Protein AF-A0A2P8CFH9-F1 (afdb_monomer_lite)

Radius of gyration: 20.43 Å; chains: 1; bounding box: 62×27×60 Å

pLDDT: mean 72.1, std 16.31, range [39.5, 94.25]

Structure (mmCIF, N/CA/C/O backbone):
data_AF-A0A2P8CFH9-F1
#
_entry.id   AF-A0A2P8CFH9-F1
#
loop_
_atom_site.group_PDB
_atom_site.id
_atom_site.type_symbol
_atom_site.label_atom_id
_atom_site.label_alt_id
_atom_site.label_comp_id
_atom_site.label_asym_id
_atom_site.label_entity_id
_atom_site.label_seq_id
_atom_site.pdbx_PDB_ins_code
_atom_site.Cartn_x
_atom_site.Cartn_y
_atom_site.Cartn_z
_atom_site.occupancy
_atom_site.B_iso_or_equiv
_atom_site.auth_seq_id
_atom_site.auth_comp_id
_atom_site.auth_asym_id
_atom_site.auth_atom_id
_atom_site.pdbx_PDB_model_num
ATOM 1 N N . MET A 1 1 ? -16.418 17.417 11.188 1.00 44.88 1 MET A N 1
ATOM 2 C CA . MET A 1 1 ? -16.056 16.124 10.549 1.00 44.88 1 MET A CA 1
ATOM 3 C C . MET A 1 1 ? -14.582 15.853 10.812 1.00 44.88 1 MET A C 1
ATOM 5 O O . MET A 1 1 ? -13.783 16.729 10.520 1.00 44.88 1 MET A O 1
ATOM 9 N N . ASN A 1 2 ? -14.212 14.686 11.349 1.00 54.84 2 ASN A N 1
ATOM 10 C CA . ASN A 1 2 ? -12.802 14.320 11.549 1.00 54.84 2 ASN A CA 1
ATOM 11 C C . ASN A 1 2 ? -12.055 14.326 10.198 1.00 54.84 2 ASN A C 1
ATOM 13 O O . ASN A 1 2 ? -12.463 13.631 9.269 1.00 54.84 2 ASN A O 1
ATOM 17 N N . THR A 1 3 ? -10.985 15.115 10.079 1.00 68.25 3 THR A N 1
ATOM 18 C CA . THR A 1 3 ? -10.161 15.273 8.860 1.00 68.25 3 THR A CA 1
ATOM 19 C C . THR A 1 3 ? -9.229 14.083 8.616 1.00 68.25 3 THR A C 1
ATOM 21 O O . THR A 1 3 ? -9.003 13.700 7.470 1.00 68.25 3 THR A O 1
ATOM 24 N N . LYS A 1 4 ? -8.772 13.420 9.684 1.00 73.69 4 LYS A N 1
ATOM 25 C CA . LYS A 1 4 ? -7.892 12.237 9.648 1.00 73.69 4 LYS A CA 1
ATOM 26 C C . LYS A 1 4 ? -8.345 11.094 8.711 1.00 73.69 4 LYS A C 1
ATOM 28 O O . LYS A 1 4 ? -7.539 10.679 7.884 1.00 73.69 4 LYS A O 1
ATOM 33 N N . PRO A 1 5 ? -9.595 10.581 8.766 1.00 77.94 5 PRO A N 1
ATOM 34 C CA . PRO A 1 5 ? -10.021 9.487 7.888 1.00 77.94 5 PRO A CA 1
ATOM 35 C C . PRO A 1 5 ? -10.016 9.873 6.402 1.00 77.94 5 PRO A C 1
ATOM 37 O O . PRO A 1 5 ? -9.728 9.026 5.562 1.00 77.94 5 PRO A O 1
ATOM 40 N N . LYS A 1 6 ? -10.262 11.151 6.072 1.00 82.06 6 LYS A N 1
ATOM 41 C CA . LYS A 1 6 ? -10.204 11.641 4.686 1.00 82.06 6 LYS A CA 1
ATOM 42 C C . LYS A 1 6 ? -8.774 11.637 4.144 1.00 82.06 6 LYS A C 1
ATOM 44 O O . LYS A 1 6 ? -8.563 11.200 3.021 1.00 82.06 6 LYS A O 1
ATOM 49 N N . ILE A 1 7 ? -7.803 12.068 4.955 1.00 84.62 7 ILE A N 1
ATOM 50 C CA . ILE A 1 7 ? -6.374 12.061 4.594 1.00 84.62 7 ILE A CA 1
ATOM 51 C C . ILE A 1 7 ? -5.894 10.628 4.333 1.00 84.62 7 ILE A C 1
ATOM 53 O O . ILE A 1 7 ? -5.172 10.378 3.375 1.00 84.62 7 ILE A O 1
ATOM 57 N N . LEU A 1 8 ? -6.339 9.668 5.145 1.00 83.44 8 LEU A N 1
ATOM 58 C CA . LEU A 1 8 ? -5.948 8.262 5.005 1.00 83.44 8 LEU A CA 1
ATOM 59 C C . LEU A 1 8 ? -6.551 7.616 3.754 1.00 83.44 8 LEU A C 1
ATOM 61 O O . LEU A 1 8 ? -5.866 6.872 3.059 1.00 83.44 8 LEU A O 1
ATOM 65 N N . LEU A 1 9 ? -7.805 7.936 3.431 1.00 86.81 9 LEU A N 1
ATOM 66 C CA . LEU A 1 9 ? -8.406 7.510 2.169 1.00 86.81 9 LEU A CA 1
ATOM 67 C C . LEU A 1 9 ? -7.681 8.137 0.969 1.00 86.81 9 LEU A C 1
ATOM 69 O O . LEU A 1 9 ? -7.409 7.438 -0.002 1.00 86.81 9 LEU A O 1
ATOM 73 N N . ALA A 1 10 ? -7.322 9.421 1.054 1.00 88.88 10 ALA A N 1
ATOM 74 C CA . ALA A 1 10 ? -6.537 10.089 0.020 1.00 88.88 10 ALA A CA 1
ATOM 75 C C . ALA A 1 10 ? -5.170 9.415 -0.178 1.00 88.88 10 ALA A C 1
ATOM 77 O O . ALA A 1 10 ? -4.783 9.175 -1.315 1.00 88.88 10 ALA A O 1
ATOM 78 N N . LEU A 1 11 ? -4.483 9.024 0.903 1.00 90.44 11 LEU A N 1
ATOM 79 C CA . LEU A 1 11 ? -3.233 8.257 0.838 1.00 90.44 11 LEU A CA 1
ATOM 80 C C . LEU A 1 11 ? -3.413 6.897 0.149 1.00 90.44 11 LEU A C 1
ATOM 82 O O . LEU A 1 11 ? -2.574 6.521 -0.661 1.00 90.44 11 LEU A O 1
ATOM 86 N N . LEU A 1 12 ? -4.503 6.171 0.422 1.00 89.44 12 LEU A N 1
ATOM 87 C CA . LEU A 1 12 ? -4.796 4.911 -0.276 1.00 89.44 12 LEU A CA 1
ATOM 88 C C . LEU A 1 12 ? -5.025 5.136 -1.777 1.00 89.44 12 LEU A C 1
ATOM 90 O O . LEU A 1 12 ? -4.500 4.384 -2.593 1.00 89.44 12 LEU A O 1
ATOM 94 N N . ILE A 1 13 ? -5.782 6.174 -2.144 1.00 89.00 13 ILE A N 1
ATOM 95 C CA . ILE A 1 13 ? -6.053 6.517 -3.548 1.00 89.00 13 ILE A CA 1
ATOM 96 C C . ILE A 1 13 ? -4.760 6.923 -4.260 1.00 89.00 13 ILE A C 1
ATOM 98 O O . ILE A 1 13 ? -4.482 6.417 -5.342 1.00 89.00 13 ILE A O 1
ATOM 102 N N . LEU A 1 14 ? -3.941 7.781 -3.646 1.00 88.44 14 LEU A N 1
ATOM 103 C CA . LEU A 1 14 ? -2.632 8.158 -4.181 1.00 88.44 14 LEU A CA 1
ATOM 104 C C . LEU A 1 14 ? -1.727 6.930 -4.332 1.00 88.44 14 LEU A C 1
ATOM 106 O O . LEU A 1 14 ? -1.108 6.756 -5.377 1.00 88.44 14 LEU A O 1
ATOM 110 N N . GLY A 1 15 ? -1.720 6.032 -3.343 1.00 86.06 15 GLY A N 1
ATOM 111 C CA . GLY A 1 15 ? -1.015 4.755 -3.424 1.00 86.06 15 GLY A CA 1
ATOM 112 C C . GLY A 1 15 ? -1.431 3.935 -4.643 1.00 86.06 15 GLY A C 1
ATOM 113 O O . GLY A 1 15 ? -0.570 3.462 -5.380 1.00 86.06 15 GLY A O 1
ATOM 114 N N . LEU A 1 16 ? -2.733 3.824 -4.925 1.00 87.62 16 LEU A N 1
ATOM 115 C CA . LEU A 1 16 ? -3.244 3.133 -6.114 1.00 87.62 16 LEU A CA 1
ATOM 116 C C . LEU A 1 16 ? -2.812 3.824 -7.414 1.00 87.62 16 LEU A C 1
ATOM 118 O O . LEU A 1 16 ? -2.339 3.160 -8.334 1.00 87.62 16 LEU A O 1
ATOM 122 N N . VAL A 1 17 ? -2.951 5.150 -7.481 1.00 83.62 17 VAL A N 1
ATOM 123 C CA . VAL A 1 17 ? -2.609 5.934 -8.674 1.00 83.62 17 VAL A CA 1
ATOM 124 C C . VAL A 1 17 ? -1.138 5.747 -9.033 1.00 83.62 17 VAL A C 1
ATOM 126 O O . VAL A 1 17 ? -0.837 5.374 -10.162 1.00 83.62 17 VAL A O 1
ATOM 129 N N . PHE A 1 18 ? -0.231 5.919 -8.071 1.00 81.00 18 PHE A N 1
ATOM 130 C CA . PHE A 1 18 ? 1.208 5.806 -8.315 1.00 81.00 18 PHE A CA 1
ATOM 131 C C . PHE A 1 18 ? 1.710 4.362 -8.425 1.00 81.00 18 PHE A C 1
ATOM 133 O O . PHE A 1 18 ? 2.708 4.126 -9.095 1.00 81.00 18 PHE A O 1
ATOM 140 N N . SER A 1 19 ? 1.038 3.389 -7.798 1.00 79.31 19 SER A N 1
ATOM 141 C CA . SER A 1 19 ? 1.433 1.975 -7.916 1.00 79.31 19 SER A CA 1
ATOM 142 C C . SER A 1 19 ? 0.954 1.308 -9.202 1.00 79.31 19 SER A C 1
ATOM 144 O O . SER A 1 19 ? 1.600 0.368 -9.656 1.00 79.31 19 SER A O 1
ATOM 146 N N . SER A 1 20 ? -0.186 1.744 -9.753 1.00 74.19 20 SER A N 1
ATOM 147 C CA . SER A 1 20 ? -0.916 0.974 -10.773 1.00 74.19 20 SER A CA 1
ATOM 148 C C . SER A 1 20 ? -1.327 1.768 -12.014 1.00 74.19 20 SER A C 1
ATOM 150 O O . SER A 1 20 ? -1.382 1.187 -13.091 1.00 74.19 20 SER A O 1
ATOM 152 N N . LEU A 1 21 ? -1.658 3.060 -11.889 1.00 67.12 21 LEU A N 1
ATOM 153 C CA . LEU A 1 21 ? -2.223 3.846 -13.001 1.00 67.12 21 LEU A CA 1
ATOM 154 C C . LEU A 1 21 ? -1.177 4.700 -13.714 1.00 67.12 21 LEU A C 1
ATOM 156 O O . LEU A 1 21 ? -1.239 4.886 -14.927 1.00 67.12 21 LEU A O 1
ATOM 160 N N . VAL A 1 22 ? -0.230 5.233 -12.952 1.00 63.47 22 VAL A N 1
ATOM 161 C CA . VAL A 1 22 ? 0.846 6.080 -13.448 1.00 63.47 22 VAL A CA 1
ATOM 162 C C . VAL A 1 22 ? 2.127 5.264 -13.389 1.00 63.47 22 VAL A C 1
ATOM 164 O O . VAL A 1 22 ? 2.636 5.002 -12.301 1.00 63.47 22 VAL A O 1
ATOM 167 N N . ARG A 1 23 ? 2.634 4.866 -14.560 1.00 61.06 23 ARG A N 1
ATOM 168 C CA . ARG A 1 23 ? 3.993 4.346 -14.736 1.00 61.06 23 ARG A CA 1
ATOM 169 C C . ARG A 1 23 ? 4.846 5.442 -15.354 1.00 61.06 23 ARG A C 1
ATOM 171 O O . ARG A 1 23 ? 4.828 5.674 -16.558 1.00 61.06 23 ARG A O 1
ATOM 178 N N . LEU A 1 24 ? 5.571 6.146 -14.501 1.00 59.09 24 LEU A N 1
ATOM 179 C CA . LEU A 1 24 ? 6.708 6.943 -14.931 1.00 59.09 24 LEU A CA 1
ATOM 180 C C . LEU A 1 24 ? 7.903 6.005 -14.887 1.00 59.09 24 LEU A C 1
ATOM 182 O O . LEU A 1 24 ? 8.223 5.512 -13.811 1.00 59.09 24 LEU A O 1
ATOM 186 N N . GLN A 1 25 ? 8.485 5.730 -16.049 1.00 60.16 25 GLN A N 1
ATOM 187 C CA . GLN A 1 25 ? 9.766 5.053 -16.185 1.00 60.16 25 GLN A CA 1
ATOM 188 C C . GLN A 1 25 ? 10.807 6.131 -16.477 1.00 60.16 25 GLN A C 1
ATOM 190 O O . GLN A 1 25 ? 10.638 6.940 -17.389 1.00 60.16 25 GLN A O 1
ATOM 195 N N . PHE A 1 26 ? 11.847 6.204 -15.660 1.00 54.69 26 PHE A N 1
ATOM 196 C CA . PHE A 1 26 ? 12.955 7.119 -15.902 1.00 54.69 26 PHE A CA 1
ATOM 197 C C . PHE A 1 26 ? 14.074 6.352 -16.593 1.00 54.69 26 PHE A C 1
ATOM 199 O O . PHE A 1 26 ? 14.627 5.459 -15.954 1.00 54.69 26 PHE A O 1
ATOM 206 N N . ASN A 1 27 ? 14.381 6.695 -17.851 1.00 56.88 27 ASN A N 1
ATOM 207 C CA . ASN A 1 27 ? 15.521 6.122 -18.554 1.00 56.88 27 ASN A CA 1
ATOM 208 C C . ASN A 1 27 ? 16.778 6.932 -18.215 1.00 56.88 27 ASN A C 1
ATOM 210 O O . ASN A 1 27 ? 16.836 8.136 -18.461 1.00 56.88 27 ASN A O 1
ATOM 214 N N . LEU A 1 28 ? 17.782 6.292 -17.617 1.00 54.97 28 LEU A N 1
ATOM 215 C CA . LEU A 1 28 ? 19.022 6.970 -17.223 1.00 54.97 28 LEU A CA 1
ATOM 216 C C . LEU A 1 28 ? 19.900 7.380 -18.421 1.00 54.97 28 LEU A C 1
ATOM 218 O O . LEU A 1 28 ? 20.772 8.228 -18.240 1.00 54.97 28 LEU A O 1
ATOM 222 N N . SER A 1 29 ? 19.658 6.843 -19.624 1.00 54.38 29 SER A N 1
ATOM 223 C CA . SER A 1 29 ? 20.338 7.250 -20.865 1.00 54.38 29 SER A CA 1
ATOM 224 C C . SER A 1 29 ? 19.647 8.419 -21.588 1.00 54.38 29 SER A C 1
ATOM 226 O O . SER A 1 29 ? 20.333 9.354 -21.992 1.00 54.38 29 SER A O 1
ATOM 228 N N . ASP A 1 30 ? 18.311 8.410 -21.690 1.00 52.84 30 ASP A N 1
ATOM 229 C CA . ASP A 1 30 ? 17.526 9.373 -22.494 1.00 52.84 30 ASP A CA 1
ATOM 230 C C . ASP A 1 30 ? 16.652 10.356 -21.675 1.00 52.84 30 ASP A C 1
ATOM 232 O O . ASP A 1 30 ? 15.956 11.208 -22.233 1.00 52.84 30 ASP A O 1
ATOM 236 N N . GLY A 1 31 ? 16.686 10.295 -20.339 1.00 56.31 31 GLY A N 1
ATOM 237 C CA . GLY A 1 31 ? 15.936 11.191 -19.450 1.00 56.31 31 GLY A CA 1
ATOM 238 C C . GLY A 1 31 ? 14.493 10.742 -19.152 1.00 56.31 31 GLY A C 1
ATOM 239 O O . GLY A 1 31 ? 14.189 9.556 -19.015 1.00 56.31 31 GLY A O 1
ATOM 240 N N . PHE A 1 32 ? 13.571 11.699 -18.967 1.00 52.59 32 PHE A N 1
ATOM 241 C CA . PHE A 1 32 ? 12.174 11.404 -18.608 1.00 52.59 32 PHE A CA 1
ATOM 242 C C . PHE A 1 32 ? 11.377 10.908 -19.823 1.00 52.59 32 PHE A C 1
ATOM 244 O O . PHE A 1 32 ? 10.898 11.714 -20.619 1.00 52.59 32 PHE A O 1
ATOM 251 N N . VAL A 1 33 ? 11.152 9.595 -19.920 1.00 54.75 33 VAL A N 1
ATOM 252 C CA . VAL A 1 33 ? 10.284 9.006 -20.951 1.00 54.75 33 VAL A CA 1
ATOM 253 C C . VAL A 1 33 ? 9.007 8.471 -20.304 1.00 54.75 33 VAL A C 1
ATOM 255 O O . VAL A 1 33 ? 8.972 7.389 -19.719 1.00 54.75 33 VAL A O 1
ATOM 258 N N . SER A 1 34 ? 7.913 9.233 -20.401 1.00 49.59 34 SER A N 1
ATOM 259 C CA . SER A 1 34 ? 6.614 8.771 -19.904 1.00 49.59 34 SER A CA 1
ATOM 260 C C . SER A 1 34 ? 6.079 7.642 -20.790 1.00 49.59 34 SER A C 1
ATOM 262 O O . SER A 1 34 ? 5.567 7.897 -21.883 1.00 49.59 34 SER A O 1
ATOM 264 N N . HIS A 1 35 ? 6.137 6.404 -20.307 1.00 53.84 35 HIS A N 1
ATOM 265 C CA . HIS A 1 35 ? 5.560 5.237 -20.976 1.00 53.84 35 HIS A CA 1
ATOM 266 C C . HIS A 1 35 ? 4.038 5.162 -20.759 1.00 53.84 35 HIS A C 1
ATOM 268 O O . HIS A 1 35 ? 3.517 4.194 -20.222 1.00 53.84 35 HIS A O 1
ATOM 274 N N . GLY A 1 36 ? 3.323 6.210 -21.185 1.00 49.41 36 GLY A N 1
ATOM 275 C CA . GLY A 1 36 ? 1.862 6.269 -21.280 1.00 49.41 36 GLY A CA 1
ATOM 276 C C . GLY A 1 36 ? 1.069 6.047 -19.981 1.00 49.41 36 GLY A C 1
ATOM 277 O O . GLY A 1 36 ? 1.545 5.569 -18.957 1.00 49.41 36 GLY A O 1
ATOM 278 N N . VAL A 1 37 ? -0.218 6.389 -20.020 1.00 48.97 37 VAL A N 1
ATOM 279 C CA . VAL A 1 37 ? -1.179 5.889 -19.030 1.00 48.97 37 VAL A CA 1
ATOM 280 C C . VAL A 1 37 ? -1.635 4.529 -19.550 1.00 48.97 37 VAL A C 1
ATOM 282 O O . VAL A 1 37 ? -2.336 4.478 -20.565 1.00 48.97 37 VAL A O 1
ATOM 285 N N . MET A 1 38 ? -1.249 3.424 -18.901 1.00 47.12 38 MET A N 1
ATOM 286 C CA . MET A 1 38 ? -1.825 2.108 -19.211 1.00 47.12 38 MET A CA 1
ATOM 287 C C . MET A 1 38 ? -3.301 2.102 -18.784 1.00 47.12 38 MET A C 1
ATOM 289 O O . MET A 1 38 ? -3.670 1.672 -17.699 1.00 47.12 38 MET A O 1
ATOM 293 N N . THR A 1 39 ? -4.166 2.626 -19.652 1.00 42.66 39 THR A N 1
ATOM 294 C CA . THR A 1 39 ? -5.631 2.560 -19.520 1.00 42.66 39 THR A CA 1
ATOM 295 C C . THR A 1 39 ? -6.188 1.224 -20.015 1.00 42.66 39 THR A C 1
ATOM 297 O O . THR A 1 39 ? -7.344 0.894 -19.751 1.00 42.66 39 THR A O 1
ATOM 300 N N . LYS A 1 40 ? -5.370 0.419 -20.708 1.00 39.50 40 LYS A N 1
ATOM 301 C CA . LYS A 1 40 ? -5.708 -0.954 -21.082 1.00 39.50 40 LYS A CA 1
ATOM 302 C C . LYS A 1 40 ? -5.380 -1.888 -19.921 1.00 39.50 40 LYS A C 1
ATOM 304 O O . LYS A 1 40 ? -4.226 -2.230 -19.714 1.00 39.50 40 LYS A O 1
ATOM 309 N N . PHE A 1 41 ? -6.443 -2.329 -19.254 1.00 44.06 41 PHE A N 1
ATOM 310 C CA . PHE A 1 41 ? -6.481 -3.329 -18.189 1.00 44.06 41 PHE A CA 1
ATOM 311 C C . PHE A 1 41 ? -5.899 -2.887 -16.849 1.00 44.06 41 PHE A C 1
ATOM 313 O O . PHE A 1 41 ? -4.707 -2.662 -16.704 1.00 44.06 41 PHE A O 1
ATOM 320 N N . ILE A 1 42 ? -6.770 -2.873 -15.834 1.00 49.94 42 ILE A N 1
ATOM 321 C CA . ILE A 1 42 ? -6.384 -3.028 -14.429 1.00 49.94 42 ILE A CA 1
ATOM 322 C C . ILE A 1 42 ? -5.521 -4.293 -14.383 1.00 49.94 42 ILE A C 1
ATOM 324 O O . ILE A 1 42 ? -6.063 -5.383 -14.605 1.00 49.94 42 ILE A O 1
ATOM 328 N N . PRO A 1 43 ? -4.200 -4.189 -14.177 1.00 50.62 43 PRO A N 1
ATOM 329 C CA . PRO A 1 43 ? -3.358 -5.352 -14.276 1.00 50.62 43 PRO A CA 1
ATOM 330 C C . PRO A 1 43 ? -3.554 -6.154 -12.989 1.00 50.62 43 PRO A C 1
ATOM 332 O O . PRO A 1 43 ? -3.000 -5.852 -11.937 1.00 50.62 43 PRO A O 1
ATOM 335 N N . LEU A 1 44 ? -4.395 -7.179 -13.093 1.00 53.12 44 LEU A N 1
ATOM 336 C CA . LEU A 1 44 ? -4.585 -8.217 -12.088 1.00 53.12 44 LEU A CA 1
ATOM 337 C C . LEU A 1 44 ? -3.527 -9.341 -12.078 1.00 53.12 44 LEU A C 1
ATOM 339 O O . LEU A 1 44 ? -3.623 -10.160 -11.160 1.00 53.12 44 LEU A O 1
ATOM 343 N N . PRO A 1 45 ? -2.532 -9.463 -12.991 1.00 53.69 45 PRO A N 1
ATOM 344 C CA . PRO A 1 45 ? -1.500 -10.458 -12.764 1.00 53.69 45 PRO A CA 1
ATOM 345 C C . PRO A 1 45 ? -0.573 -9.946 -11.657 1.00 53.69 45 PRO A C 1
ATOM 347 O O . PRO A 1 45 ? 0.056 -8.903 -11.797 1.00 53.69 45 PRO A O 1
ATOM 350 N N . LEU A 1 46 ? -0.516 -10.685 -10.542 1.00 53.34 46 LEU A N 1
ATOM 351 C CA . LEU A 1 46 ? 0.357 -10.404 -9.390 1.00 53.34 46 LEU A CA 1
ATOM 352 C C . LEU A 1 46 ? 1.838 -10.316 -9.783 1.00 53.34 46 LEU A C 1
ATOM 354 O O . LEU A 1 46 ? 2.606 -9.612 -9.131 1.00 53.34 46 LEU A O 1
ATOM 358 N N . PHE A 1 47 ? 2.205 -11.010 -10.858 1.00 51.12 47 PHE A N 1
ATOM 359 C CA . PHE A 1 47 ? 3.521 -11.006 -11.470 1.00 51.12 47 PHE A CA 1
ATOM 360 C C . PHE A 1 47 ? 3.359 -10.576 -12.919 1.00 51.12 47 PHE A C 1
ATOM 362 O O . PHE A 1 47 ? 2.613 -11.214 -13.661 1.00 51.12 47 PHE A O 1
ATOM 369 N N . ASP A 1 48 ? 4.033 -9.503 -13.308 1.00 51.09 48 ASP A N 1
ATOM 370 C CA . ASP A 1 48 ? 4.174 -9.152 -14.714 1.00 51.09 48 ASP A CA 1
ATOM 371 C C . ASP A 1 48 ? 5.584 -9.479 -15.176 1.00 51.09 48 ASP A C 1
ATOM 373 O O . ASP A 1 48 ? 6.536 -9.249 -14.430 1.00 51.09 48 ASP A O 1
ATOM 377 N N . TYR A 1 49 ? 5.677 -10.040 -16.379 1.00 49.41 49 TYR A N 1
ATOM 378 C CA . TYR A 1 49 ? 6.929 -10.278 -17.085 1.00 49.41 49 TYR A CA 1
ATOM 379 C C . TYR A 1 49 ? 7.036 -9.220 -18.185 1.00 49.41 49 TYR A C 1
ATOM 381 O O . TYR A 1 49 ? 6.453 -9.381 -19.257 1.00 49.41 49 TYR A O 1
ATOM 389 N N . GLU A 1 50 ? 7.741 -8.121 -17.920 1.00 53.03 50 GLU A N 1
ATOM 390 C CA . GLU A 1 50 ? 8.185 -7.235 -19.000 1.00 53.03 50 GLU A CA 1
ATOM 391 C C . GLU A 1 50 ? 9.436 -7.863 -19.622 1.00 53.03 50 GLU A C 1
ATOM 393 O O . GLU A 1 50 ? 10.348 -8.292 -18.915 1.00 53.03 50 GLU A O 1
ATOM 398 N N . GLY A 1 51 ? 9.442 -8.032 -20.949 1.00 43.03 51 GLY A N 1
ATOM 399 C CA . GLY A 1 51 ? 10.576 -8.626 -21.662 1.00 43.03 51 GLY A CA 1
ATOM 400 C C . GLY A 1 51 ? 11.876 -7.885 -21.344 1.00 43.03 51 GLY A C 1
ATOM 401 O O . GLY A 1 51 ? 11.830 -6.689 -21.062 1.00 43.03 51 GLY A O 1
ATOM 402 N N . GLN A 1 52 ? 13.011 -8.600 -21.379 1.00 42.34 52 GLN A N 1
ATOM 403 C CA . GLN A 1 52 ? 14.359 -8.068 -21.129 1.00 42.34 52 GLN A CA 1
ATOM 404 C C . GLN A 1 52 ? 14.568 -6.754 -21.888 1.00 42.34 52 GLN A C 1
ATOM 406 O O . GLN A 1 52 ? 14.889 -6.750 -23.074 1.00 42.34 52 GLN A O 1
ATOM 411 N N . SER A 1 53 ? 14.347 -5.641 -21.204 1.00 42.88 53 SER A N 1
ATOM 412 C CA . SER A 1 53 ? 14.543 -4.311 -21.750 1.00 42.88 53 SER A CA 1
ATOM 413 C C . SER A 1 53 ? 15.823 -3.823 -21.101 1.00 42.88 53 SER A C 1
ATOM 415 O O . SER A 1 53 ? 15.880 -3.676 -19.887 1.00 42.88 53 SER A O 1
ATOM 417 N N . GLY A 1 54 ? 16.884 -3.678 -21.894 1.00 43.00 54 GLY A N 1
ATOM 418 C CA . GLY A 1 54 ? 18.209 -3.244 -21.434 1.00 43.00 54 GLY A CA 1
ATOM 419 C C . GLY A 1 54 ? 18.282 -1.768 -21.029 1.00 43.00 54 GLY A C 1
ATOM 420 O O . GLY A 1 54 ? 19.375 -1.211 -21.008 1.00 43.00 54 GLY A O 1
ATOM 421 N N . ASP A 1 55 ? 17.141 -1.146 -20.739 1.00 45.75 55 ASP A N 1
ATOM 422 C CA . ASP A 1 55 ? 17.002 0.261 -20.391 1.00 45.75 55 ASP A CA 1
ATOM 423 C C . ASP A 1 55 ? 16.624 0.368 -18.913 1.00 45.75 55 ASP A C 1
ATOM 425 O O . ASP A 1 55 ? 15.542 -0.067 -18.519 1.00 45.75 55 ASP A O 1
ATOM 429 N N . LEU A 1 56 ? 17.512 0.961 -18.102 1.00 49.16 56 LEU A N 1
ATOM 430 C CA . LEU A 1 56 ? 17.243 1.258 -16.692 1.00 49.16 56 LEU A CA 1
ATOM 431 C C . LEU A 1 56 ? 15.949 2.068 -16.600 1.00 49.16 56 LEU A C 1
ATOM 433 O O . LEU A 1 56 ? 15.939 3.219 -17.021 1.00 49.16 56 LEU A O 1
ATOM 437 N N . SER A 1 57 ? 14.887 1.512 -16.021 1.00 52.47 57 SER A N 1
ATOM 438 C CA . SER A 1 57 ? 13.564 2.128 -15.970 1.00 52.47 57 SER A CA 1
ATOM 439 C C . SER A 1 57 ? 13.101 2.311 -14.519 1.00 52.47 57 SER A C 1
ATOM 441 O O . SER A 1 57 ? 12.517 1.455 -13.851 1.00 52.47 57 SER A O 1
ATOM 443 N N . LEU A 1 58 ? 13.350 3.502 -13.976 1.00 55.19 58 LEU A N 1
ATOM 444 C CA . LEU A 1 58 ? 12.962 3.817 -12.599 1.00 55.19 58 LEU A CA 1
ATOM 445 C C . LEU A 1 58 ? 11.438 3.987 -12.534 1.00 55.19 58 LEU A C 1
ATOM 447 O O . LEU A 1 58 ? 10.914 4.998 -12.996 1.00 55.19 58 LEU A O 1
ATOM 451 N N . THR A 1 59 ? 10.730 2.986 -12.002 1.00 65.62 59 THR A N 1
ATOM 452 C CA . THR A 1 59 ? 9.260 2.930 -12.028 1.00 65.62 59 THR A CA 1
ATOM 453 C C . THR A 1 59 ? 8.640 3.652 -10.819 1.00 65.62 59 THR A C 1
ATOM 455 O O . THR A 1 59 ? 8.999 3.400 -9.667 1.00 65.62 59 THR A O 1
ATOM 458 N N . SER A 1 60 ? 7.638 4.514 -11.043 1.00 70.81 60 SER A N 1
ATOM 459 C CA . SER A 1 60 ? 6.886 5.237 -9.989 1.00 70.81 60 SER A CA 1
ATOM 460 C C . SER A 1 60 ? 6.131 4.351 -8.984 1.00 70.81 60 SER A C 1
ATOM 462 O O . SER A 1 60 ? 5.597 4.858 -7.993 1.00 70.81 60 SER A O 1
ATOM 464 N N . THR A 1 61 ? 6.125 3.033 -9.183 1.00 77.81 61 THR A N 1
ATOM 465 C CA . THR A 1 61 ? 5.452 2.049 -8.330 1.00 77.81 61 THR A CA 1
ATOM 466 C C . THR A 1 61 ? 5.940 2.086 -6.880 1.00 77.81 61 THR A C 1
ATOM 468 O O . THR A 1 61 ? 5.127 1.993 -5.955 1.00 77.81 61 THR A O 1
ATOM 471 N N . ILE A 1 62 ? 7.235 2.342 -6.660 1.00 81.88 62 ILE A N 1
ATOM 472 C CA . ILE A 1 62 ? 7.819 2.515 -5.319 1.00 81.88 62 ILE A CA 1
ATOM 473 C C . ILE A 1 62 ? 7.164 3.669 -4.548 1.00 81.88 62 ILE A C 1
ATOM 475 O O . ILE A 1 62 ? 6.894 3.543 -3.353 1.00 81.88 62 ILE A O 1
ATOM 479 N N . ILE A 1 63 ? 6.832 4.769 -5.232 1.00 83.94 63 ILE A N 1
ATOM 480 C CA . ILE A 1 63 ? 6.162 5.925 -4.621 1.00 83.94 63 ILE A CA 1
ATOM 481 C C . ILE A 1 63 ? 4.752 5.527 -4.162 1.00 83.94 63 I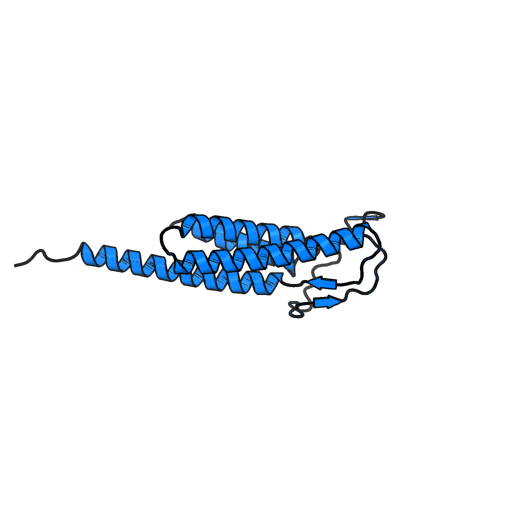LE A C 1
ATOM 483 O O . ILE A 1 63 ? 4.319 5.896 -3.069 1.00 83.94 63 ILE A O 1
ATOM 487 N N . GLY A 1 64 ? 4.052 4.706 -4.951 1.00 87.12 64 GLY A N 1
ATOM 488 C CA . GLY A 1 64 ? 2.757 4.146 -4.567 1.00 87.12 64 GLY A CA 1
ATOM 489 C C . GLY A 1 64 ? 2.827 3.306 -3.288 1.00 87.12 64 GLY A C 1
ATOM 490 O O . GLY A 1 64 ? 2.013 3.486 -2.377 1.00 87.12 64 GLY A O 1
ATOM 491 N N . TYR A 1 65 ? 3.835 2.437 -3.168 1.00 87.81 65 TYR A N 1
ATOM 492 C CA . TYR A 1 65 ? 4.041 1.630 -1.962 1.00 87.81 65 TYR A CA 1
ATOM 493 C C . TYR A 1 65 ? 4.414 2.463 -0.731 1.00 87.81 65 TYR A C 1
ATOM 495 O O . TYR A 1 65 ? 3.944 2.157 0.368 1.00 87.81 65 TYR A O 1
ATOM 503 N N . LEU A 1 66 ? 5.151 3.566 -0.898 1.00 90.38 66 LEU A N 1
ATOM 504 C CA . LEU A 1 66 ? 5.409 4.515 0.190 1.00 90.38 66 LEU A CA 1
ATOM 505 C C . LEU A 1 66 ? 4.110 5.124 0.741 1.00 90.38 66 LEU A C 1
ATOM 507 O O . LEU A 1 66 ? 3.944 5.205 1.960 1.00 90.38 66 LEU A O 1
ATOM 511 N N . PHE A 1 67 ? 3.151 5.486 -0.119 1.00 92.19 67 PHE A N 1
ATOM 512 C CA . PHE A 1 67 ? 1.847 5.983 0.338 1.00 92.19 67 PHE A CA 1
ATOM 513 C C . PHE A 1 67 ? 1.039 4.925 1.099 1.00 92.19 67 PHE A C 1
ATOM 515 O O . PHE A 1 67 ? 0.439 5.242 2.134 1.00 92.19 67 PHE A O 1
ATOM 522 N N . PHE A 1 68 ? 1.049 3.666 0.648 1.00 91.69 68 PHE A N 1
ATOM 523 C CA . PHE A 1 68 ? 0.414 2.572 1.391 1.00 91.69 68 PHE A CA 1
ATOM 524 C C . PHE A 1 68 ? 1.070 2.353 2.756 1.00 91.69 68 PHE A C 1
ATOM 526 O O . PHE A 1 68 ? 0.366 2.203 3.757 1.00 91.69 68 PHE A O 1
ATOM 533 N N . LEU A 1 69 ? 2.399 2.409 2.823 1.00 92.50 69 LEU A N 1
ATOM 534 C CA . LEU A 1 69 ? 3.152 2.227 4.059 1.00 92.50 69 LEU A CA 1
ATOM 535 C C . LEU A 1 69 ? 2.856 3.354 5.058 1.00 92.50 69 LEU A C 1
ATOM 537 O O . LEU A 1 69 ? 2.534 3.080 6.215 1.00 92.50 69 LEU A O 1
ATOM 541 N N . LEU A 1 70 ? 2.846 4.610 4.598 1.00 92.62 70 LEU A N 1
ATOM 542 C CA . LEU A 1 70 ? 2.441 5.771 5.398 1.00 92.62 70 LEU A CA 1
ATOM 543 C C . LEU A 1 70 ? 1.015 5.617 5.943 1.00 92.62 70 LEU A C 1
ATOM 545 O O . LEU A 1 70 ? 0.786 5.800 7.140 1.00 92.62 70 LEU A O 1
ATOM 549 N N . SER A 1 71 ? 0.064 5.224 5.091 1.00 90.50 71 SER A N 1
ATOM 550 C CA . SER A 1 71 ? -1.319 4.956 5.501 1.00 90.50 71 SER A CA 1
ATOM 551 C C . SER A 1 71 ? -1.396 3.872 6.587 1.00 90.50 71 SER A C 1
ATOM 553 O O . SER A 1 71 ? -2.048 4.067 7.618 1.00 90.50 71 SER A O 1
ATOM 555 N N . GLY A 1 72 ? -0.671 2.763 6.403 1.00 89.25 72 GLY A N 1
ATOM 556 C CA . GLY A 1 72 ? -0.607 1.658 7.359 1.00 89.25 72 GLY A CA 1
ATOM 557 C C . GLY A 1 72 ? -0.027 2.064 8.716 1.00 89.25 72 GLY A C 1
ATOM 558 O O . GLY A 1 72 ? -0.600 1.719 9.750 1.00 89.25 72 GLY A O 1
ATOM 559 N N . VAL A 1 73 ? 1.066 2.837 8.735 1.00 91.75 73 VAL A N 1
ATOM 560 C CA . VAL A 1 73 ? 1.715 3.296 9.976 1.00 91.75 73 VAL A CA 1
ATOM 561 C C . VAL A 1 73 ? 0.790 4.230 10.750 1.00 91.75 73 VAL A C 1
ATOM 563 O O . VAL A 1 73 ? 0.589 4.042 11.952 1.00 91.75 73 VAL A O 1
ATOM 566 N N . LEU A 1 74 ? 0.178 5.202 10.070 1.00 90.06 74 LEU A N 1
ATOM 567 C CA . LEU A 1 74 ? -0.742 6.146 10.704 1.00 90.06 74 LEU A CA 1
ATOM 568 C C . LEU A 1 74 ? -1.935 5.423 11.349 1.00 90.06 74 LEU A C 1
ATOM 570 O O . LEU A 1 74 ? -2.269 5.681 12.508 1.00 90.06 74 LEU A O 1
ATOM 574 N N . TRP A 1 75 ? -2.546 4.467 10.644 1.00 85.44 75 TRP A N 1
ATOM 575 C CA . TRP A 1 75 ? -3.661 3.684 11.181 1.00 85.44 75 TRP A CA 1
ATOM 576 C C . TRP A 1 75 ? -3.250 2.723 12.300 1.00 85.44 75 TRP A C 1
ATOM 578 O O . TRP A 1 75 ? -3.995 2.543 13.271 1.00 85.44 75 TRP A O 1
ATOM 588 N N . PHE A 1 76 ? -2.067 2.121 12.207 1.00 88.06 76 PHE A N 1
ATOM 589 C CA . PHE A 1 76 ? -1.519 1.284 13.270 1.00 88.06 76 PHE A CA 1
ATOM 590 C C . PHE A 1 76 ? -1.319 2.080 14.570 1.00 88.06 76 PHE A C 1
ATOM 592 O O . PHE A 1 76 ? -1.651 1.593 15.655 1.00 88.06 76 PHE A O 1
ATOM 599 N N . LEU A 1 77 ? -0.836 3.323 14.470 1.00 86.69 77 LEU A N 1
ATOM 600 C CA . LEU A 1 77 ? -0.661 4.217 15.617 1.00 86.69 77 LEU A CA 1
ATOM 601 C C . LEU A 1 77 ? -1.997 4.677 16.218 1.00 86.69 77 LEU A C 1
ATOM 603 O O . LEU A 1 77 ? -2.126 4.728 17.442 1.00 86.69 77 LEU A O 1
ATOM 607 N N . GLU A 1 78 ? -3.003 4.960 15.390 1.00 83.62 78 GLU A N 1
ATOM 608 C CA . GLU A 1 78 ? -4.332 5.390 15.851 1.00 83.62 78 GLU A CA 1
ATOM 609 C C . GLU A 1 78 ? -5.110 4.237 16.526 1.00 83.62 78 GLU A C 1
ATOM 611 O O . GLU A 1 78 ? -5.862 4.438 17.480 1.00 83.62 78 GLU A O 1
ATOM 616 N N . THR A 1 79 ? -4.896 2.988 16.102 1.00 81.50 79 THR A N 1
ATOM 617 C CA . THR A 1 79 ? -5.664 1.816 16.575 1.00 81.50 79 THR A CA 1
ATOM 618 C C . THR A 1 79 ? -5.113 1.146 17.834 1.00 81.50 79 THR A C 1
ATOM 620 O O . THR A 1 79 ? -5.497 0.020 18.157 1.00 81.50 79 THR A O 1
ATOM 623 N N . ARG A 1 80 ? -4.292 1.849 18.631 1.00 76.31 80 ARG A N 1
ATOM 624 C CA . ARG A 1 80 ? -3.684 1.321 19.874 1.00 76.31 80 ARG A CA 1
ATOM 625 C C . ARG A 1 80 ? -4.676 0.660 20.837 1.00 76.31 80 ARG A C 1
ATOM 627 O O . ARG A 1 80 ? -4.315 -0.312 21.494 1.00 76.31 80 ARG A O 1
ATOM 634 N N . LYS A 1 81 ? -5.914 1.161 20.912 1.00 77.50 81 LYS A N 1
ATOM 635 C CA . LYS A 1 81 ? -6.948 0.657 21.835 1.00 77.50 81 LYS A CA 1
ATOM 636 C C . LYS A 1 81 ? -7.627 -0.639 21.363 1.00 77.50 81 LYS A C 1
ATOM 638 O O . LYS A 1 81 ? -8.173 -1.355 22.193 1.00 77.50 81 LYS A O 1
ATOM 643 N N . ASN A 1 82 ? -7.602 -0.960 20.065 1.00 83.31 82 ASN A N 1
ATOM 644 C CA . ASN A 1 82 ? -8.268 -2.144 19.511 1.00 83.31 82 ASN A CA 1
ATOM 645 C C . ASN A 1 82 ? -7.234 -3.184 19.050 1.00 83.31 82 ASN A C 1
ATOM 647 O O . ASN A 1 82 ? -6.690 -3.088 17.950 1.00 83.31 82 ASN A O 1
ATOM 651 N N . LYS A 1 83 ? -6.987 -4.207 19.885 1.00 85.12 83 LYS A N 1
ATOM 652 C CA . LYS A 1 83 ? -5.972 -5.249 19.631 1.00 85.12 83 LYS A CA 1
ATOM 653 C C . LYS A 1 83 ? -6.178 -5.976 18.296 1.00 85.12 83 LYS A C 1
ATOM 655 O O . LYS A 1 83 ? -5.200 -6.218 17.596 1.00 85.12 83 LYS A O 1
ATOM 660 N N . LEU A 1 84 ? -7.421 -6.307 17.932 1.00 86.56 84 LEU A N 1
ATOM 661 C CA . LEU A 1 84 ? -7.721 -7.020 16.684 1.00 86.56 84 LEU A CA 1
ATOM 662 C C . LEU A 1 84 ? -7.409 -6.146 15.466 1.00 86.56 84 LEU A C 1
ATOM 664 O O . LEU A 1 84 ? -6.707 -6.567 14.553 1.00 86.56 84 LEU A O 1
ATOM 668 N N . GLN A 1 85 ? -7.894 -4.907 15.480 1.00 84.88 85 GLN A N 1
ATOM 669 C CA . GLN A 1 85 ? -7.691 -3.955 14.390 1.00 84.88 85 GLN A CA 1
ATOM 670 C C . GLN A 1 85 ? -6.208 -3.612 14.218 1.00 84.88 85 GLN A C 1
ATOM 672 O O . GLN A 1 85 ? -5.714 -3.568 13.097 1.00 84.88 85 GLN A O 1
ATOM 677 N N . ARG A 1 86 ? -5.472 -3.480 15.327 1.00 86.94 86 ARG A N 1
ATOM 678 C CA . ARG A 1 86 ? -4.021 -3.288 15.316 1.00 86.94 86 ARG A CA 1
ATOM 679 C C . ARG A 1 86 ? -3.281 -4.465 14.675 1.00 86.94 86 ARG A C 1
ATOM 681 O O . ARG A 1 86 ? -2.356 -4.230 13.908 1.00 86.94 86 ARG A O 1
ATOM 688 N N . ARG A 1 87 ? -3.679 -5.715 14.952 1.00 89.88 87 ARG A N 1
ATOM 689 C CA . ARG A 1 87 ? -3.093 -6.907 14.304 1.00 89.88 87 ARG A CA 1
ATOM 690 C C . ARG A 1 87 ? -3.346 -6.922 12.796 1.00 89.88 87 ARG A C 1
ATOM 692 O O . ARG A 1 87 ? -2.440 -7.253 12.045 1.00 89.88 87 ARG A O 1
ATOM 699 N N . LEU A 1 88 ? -4.541 -6.525 12.357 1.00 91.06 88 LEU A N 1
ATOM 700 C CA . LEU A 1 88 ? -4.861 -6.432 10.930 1.00 91.06 88 LEU A CA 1
ATOM 701 C C . LEU A 1 88 ? -4.013 -5.366 10.221 1.00 91.06 88 LEU A C 1
ATOM 703 O O . LEU A 1 88 ? -3.457 -5.637 9.162 1.00 91.06 88 LEU A O 1
ATOM 707 N N . TRP A 1 89 ? -3.855 -4.187 10.830 1.00 90.94 89 TRP A N 1
ATOM 708 C CA . TRP A 1 89 ? -2.974 -3.138 10.305 1.00 90.94 89 TRP A CA 1
ATOM 709 C C . TRP A 1 89 ? -1.497 -3.539 10.326 1.00 90.94 89 TRP A C 1
ATOM 711 O O . TRP A 1 89 ? -0.761 -3.192 9.408 1.00 90.94 89 TRP A O 1
ATOM 721 N N . LEU A 1 90 ? -1.069 -4.316 11.323 1.00 92.94 90 LEU A N 1
ATOM 722 C CA . LEU A 1 90 ? 0.272 -4.898 11.350 1.00 92.94 90 LEU A CA 1
ATOM 723 C C . LEU A 1 90 ? 0.477 -5.873 10.179 1.00 92.94 90 LEU A C 1
ATOM 725 O O . LEU A 1 90 ? 1.493 -5.796 9.500 1.00 92.94 90 LEU A O 1
ATOM 729 N N . GLY A 1 91 ? -0.498 -6.746 9.903 1.00 93.06 91 GLY A N 1
ATOM 730 C CA . GLY A 1 91 ? -0.461 -7.641 8.742 1.00 93.06 91 GLY A CA 1
ATOM 731 C C . GLY A 1 91 ? -0.403 -6.876 7.419 1.00 93.06 91 GLY A C 1
ATOM 732 O O . GLY A 1 91 ? 0.420 -7.186 6.564 1.00 93.06 91 GLY A O 1
ATOM 733 N N . PHE A 1 92 ? -1.207 -5.818 7.282 1.00 93.38 92 PHE A N 1
ATOM 734 C CA . PHE A 1 92 ? -1.147 -4.921 6.127 1.00 93.38 92 PHE A CA 1
ATOM 735 C C . PHE A 1 92 ? 0.241 -4.283 5.954 1.00 93.38 92 PHE A C 1
ATOM 737 O O . PHE A 1 92 ? 0.765 -4.257 4.841 1.00 93.38 92 PHE A O 1
ATOM 744 N N . LEU A 1 93 ? 0.867 -3.825 7.043 1.00 94.06 93 LEU A N 1
ATOM 745 C CA . LEU A 1 93 ? 2.228 -3.286 7.015 1.00 94.06 93 LEU A CA 1
ATOM 746 C C . LEU A 1 93 ? 3.261 -4.326 6.582 1.00 94.06 93 LEU A C 1
ATOM 748 O O . LEU A 1 93 ? 4.113 -4.000 5.764 1.00 94.06 93 LEU A O 1
ATOM 752 N N . PHE A 1 94 ? 3.174 -5.564 7.073 1.00 94.25 94 PHE A N 1
ATOM 753 C CA . PHE A 1 94 ? 4.078 -6.640 6.655 1.00 94.25 94 PHE A CA 1
ATOM 754 C C . PHE A 1 94 ? 3.970 -6.942 5.159 1.00 94.25 94 PHE A C 1
ATOM 756 O O . PHE A 1 94 ? 4.991 -7.021 4.482 1.00 94.25 94 PHE A O 1
ATOM 763 N N . ILE A 1 95 ? 2.748 -7.062 4.631 1.00 92.06 95 ILE A N 1
ATOM 764 C CA . ILE A 1 95 ? 2.528 -7.316 3.199 1.00 92.06 95 ILE A CA 1
ATOM 765 C C . ILE A 1 95 ? 3.035 -6.132 2.367 1.00 92.06 95 ILE A C 1
ATOM 767 O O . ILE A 1 95 ? 3.691 -6.332 1.349 1.00 92.06 95 ILE A O 1
ATOM 771 N N . THR A 1 96 ? 2.779 -4.901 2.821 1.00 92.44 96 THR A N 1
ATOM 772 C CA . THR A 1 96 ? 3.261 -3.687 2.144 1.00 92.44 96 THR A CA 1
ATOM 773 C C . THR A 1 96 ? 4.787 -3.628 2.142 1.00 92.44 96 THR A C 1
ATOM 775 O O . THR A 1 96 ? 5.372 -3.393 1.096 1.00 92.44 96 THR A O 1
ATOM 778 N N . LEU A 1 97 ? 5.446 -3.901 3.274 1.00 92.62 97 LEU A N 1
ATOM 779 C CA . LEU A 1 97 ? 6.909 -3.952 3.376 1.00 92.62 97 LEU A CA 1
ATOM 780 C C . LEU A 1 97 ? 7.512 -5.007 2.451 1.00 92.62 97 LEU A C 1
ATOM 782 O O . LEU A 1 97 ? 8.509 -4.734 1.792 1.00 92.62 97 LEU A O 1
ATOM 786 N N . TYR A 1 98 ? 6.900 -6.190 2.387 1.00 90.12 98 TYR A N 1
ATOM 787 C CA . TYR A 1 98 ? 7.337 -7.250 1.487 1.00 90.12 98 TYR A CA 1
ATOM 788 C C . TYR A 1 98 ? 7.220 -6.828 0.016 1.00 90.12 98 TYR A C 1
ATOM 790 O O . TYR A 1 98 ? 8.167 -7.001 -0.747 1.00 90.12 98 TYR A O 1
ATOM 798 N N . ALA A 1 99 ? 6.100 -6.207 -0.368 1.00 87.56 99 ALA A N 1
ATOM 799 C CA . ALA A 1 99 ? 5.915 -5.681 -1.718 1.00 87.56 99 ALA A CA 1
ATOM 800 C C . ALA A 1 99 ? 6.923 -4.568 -2.052 1.00 87.56 99 ALA A C 1
ATOM 802 O O . ALA A 1 99 ? 7.534 -4.597 -3.117 1.00 87.56 99 ALA A O 1
ATOM 803 N N . THR A 1 100 ? 7.161 -3.634 -1.124 1.00 87.81 100 THR A N 1
ATOM 804 C CA . THR A 1 100 ? 8.180 -2.586 -1.279 1.00 87.81 100 THR A CA 1
ATOM 805 C C . THR A 1 100 ? 9.578 -3.178 -1.429 1.00 87.81 100 THR A C 1
ATOM 807 O O . THR A 1 100 ? 10.342 -2.714 -2.269 1.00 87.81 100 THR A O 1
ATOM 810 N N . TYR A 1 101 ? 9.922 -4.195 -0.633 1.00 87.75 101 TYR A N 1
ATOM 811 C CA . TYR A 1 101 ? 11.211 -4.876 -0.722 1.00 87.75 101 TYR A CA 1
ATOM 812 C C . TYR A 1 101 ? 11.402 -5.534 -2.090 1.00 87.75 101 TYR A C 1
ATOM 814 O O . TYR A 1 101 ? 12.446 -5.340 -2.704 1.00 87.75 101 TYR A O 1
ATOM 822 N N . PHE A 1 102 ? 10.393 -6.248 -2.595 1.00 84.19 102 PHE A N 1
ATOM 823 C CA . PHE A 1 102 ? 10.462 -6.882 -3.912 1.00 84.19 102 PHE A CA 1
ATOM 824 C C . PHE A 1 102 ? 10.640 -5.854 -5.042 1.00 84.19 102 PHE A C 1
ATOM 826 O O . PHE A 1 102 ? 11.455 -6.038 -5.949 1.00 84.19 102 PHE A O 1
ATOM 833 N N . GLU A 1 103 ? 9.914 -4.738 -4.979 1.00 81.19 103 GLU A N 1
ATOM 834 C CA . GLU A 1 103 ? 10.054 -3.665 -5.968 1.00 81.19 103 GLU A CA 1
ATOM 835 C C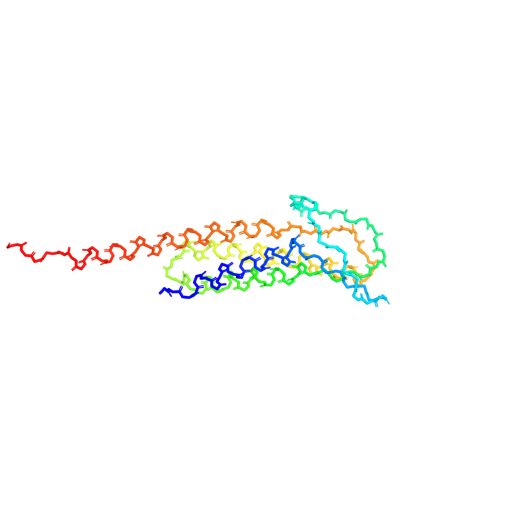 . GLU A 1 103 ? 11.431 -3.000 -5.880 1.00 81.19 103 GLU A C 1
ATOM 837 O O . GLU A 1 103 ? 12.048 -2.698 -6.896 1.00 81.19 103 GLU A O 1
ATOM 842 N N . TRP A 1 104 ? 11.962 -2.840 -4.666 1.00 82.69 104 TRP A N 1
ATOM 843 C CA . TRP A 1 104 ? 13.316 -2.340 -4.451 1.00 82.69 104 TRP A CA 1
ATOM 844 C C . TRP A 1 104 ? 14.375 -3.284 -5.025 1.00 82.69 104 TRP A C 1
ATOM 846 O O . TRP A 1 104 ? 15.315 -2.829 -5.670 1.00 82.69 104 TRP A O 1
ATOM 856 N N . THR A 1 105 ? 14.226 -4.599 -4.835 1.00 81.00 105 THR A N 1
ATOM 857 C CA . THR A 1 105 ? 15.136 -5.583 -5.439 1.00 81.00 105 THR A CA 1
ATOM 858 C C . THR A 1 105 ? 15.052 -5.576 -6.959 1.00 81.00 105 THR A C 1
ATOM 860 O O . THR A 1 105 ? 16.085 -5.673 -7.613 1.00 81.00 105 THR A O 1
ATOM 863 N N . SER A 1 106 ? 13.850 -5.395 -7.510 1.00 75.38 106 SER A N 1
ATOM 864 C CA . SER A 1 106 ? 13.623 -5.280 -8.955 1.00 75.38 106 SER A CA 1
ATOM 865 C C . SER A 1 106 ? 14.333 -4.047 -9.515 1.00 75.38 106 SER A C 1
ATOM 867 O O . SER A 1 106 ? 15.106 -4.157 -10.459 1.00 75.38 106 SER A O 1
ATOM 869 N N . LEU A 1 107 ? 14.185 -2.901 -8.845 1.00 75.88 107 LEU A N 1
ATOM 870 C CA . LEU A 1 107 ? 14.887 -1.663 -9.179 1.00 75.88 107 LEU A CA 1
ATOM 871 C C . LEU A 1 107 ? 16.413 -1.818 -9.088 1.00 75.88 107 LEU A C 1
ATOM 873 O O . LEU A 1 107 ? 17.138 -1.323 -9.943 1.00 75.88 107 LEU A O 1
ATOM 877 N N . MET A 1 108 ? 16.925 -2.525 -8.076 1.00 76.00 108 MET A N 1
ATOM 878 C CA . MET A 1 108 ? 18.366 -2.783 -7.948 1.00 76.00 108 MET A CA 1
ATOM 879 C C . MET A 1 108 ? 18.902 -3.727 -9.027 1.00 76.00 108 MET A C 1
ATOM 881 O O . MET A 1 108 ? 20.038 -3.564 -9.467 1.00 76.00 108 MET A O 1
ATOM 885 N N . GLN A 1 109 ? 18.118 -4.714 -9.458 1.00 73.69 109 GLN A N 1
ATOM 886 C CA . GLN A 1 109 ? 18.478 -5.578 -10.585 1.00 73.69 109 GLN A CA 1
ATOM 887 C C . GLN A 1 109 ? 18.506 -4.797 -11.899 1.00 73.69 109 GLN A C 1
ATOM 889 O O . GLN A 1 109 ? 19.411 -5.012 -12.706 1.00 73.69 109 GLN A O 1
ATOM 894 N N . ASP A 1 110 ? 17.565 -3.869 -12.070 1.00 71.00 110 ASP A N 1
ATOM 895 C CA . ASP A 1 110 ? 17.492 -2.968 -13.218 1.00 71.00 110 ASP A CA 1
ATOM 896 C C . ASP A 1 110 ? 18.710 -2.038 -13.283 1.00 71.00 110 ASP A C 1
ATOM 898 O O . ASP A 1 110 ? 19.408 -1.995 -14.293 1.00 71.00 110 ASP A O 1
ATOM 902 N N . ILE A 1 111 ? 19.092 -1.431 -12.152 1.00 72.06 111 ILE A N 1
ATOM 903 C CA . ILE A 1 111 ? 20.328 -0.635 -12.047 1.00 72.06 111 ILE A CA 1
ATOM 904 C C . ILE A 1 111 ? 21.578 -1.446 -12.420 1.00 72.06 111 ILE A C 1
ATOM 906 O O . ILE A 1 111 ? 22.503 -0.914 -13.030 1.00 72.06 111 ILE A O 1
ATOM 910 N N . ASN A 1 112 ? 21.616 -2.730 -12.059 1.00 72.94 112 ASN A N 1
ATOM 911 C CA . ASN A 1 112 ? 22.753 -3.611 -12.324 1.00 72.94 112 ASN A CA 1
ATOM 912 C C . ASN A 1 112 ? 22.667 -4.345 -13.676 1.00 72.94 112 ASN A C 1
ATOM 914 O O . ASN A 1 112 ? 23.449 -5.269 -13.890 1.00 72.94 112 ASN A O 1
ATOM 918 N N . LEU A 1 113 ? 21.733 -3.983 -14.570 1.00 65.38 113 LEU A N 1
ATOM 919 C CA . LEU A 1 113 ? 21.530 -4.615 -15.889 1.00 65.38 113 LEU A CA 1
ATOM 920 C C . LEU A 1 113 ? 21.293 -6.140 -15.830 1.00 65.38 113 LEU A C 1
ATOM 922 O O . LEU A 1 113 ? 21.552 -6.868 -16.785 1.00 65.38 113 LEU A O 1
ATOM 926 N N . THR A 1 114 ? 20.797 -6.643 -14.699 1.00 63.47 114 THR A N 1
ATOM 927 C CA . THR A 1 114 ? 20.510 -8.075 -14.466 1.00 63.47 114 THR A CA 1
ATOM 928 C C . THR A 1 114 ? 19.011 -8.352 -14.416 1.00 63.47 114 THR A C 1
ATOM 930 O O . THR A 1 114 ? 18.578 -9.398 -13.929 1.00 63.47 114 THR A O 1
ATOM 933 N N . TYR A 1 115 ? 18.202 -7.402 -14.889 1.00 62.56 115 TYR A N 1
ATOM 934 C CA . TYR A 1 115 ? 16.763 -7.444 -14.714 1.00 62.56 115 TYR A CA 1
ATOM 935 C C . TYR A 1 115 ? 16.124 -8.609 -15.472 1.00 62.56 115 TYR A C 1
ATOM 937 O O . TYR A 1 115 ? 16.213 -8.726 -16.693 1.00 62.56 115 TYR A O 1
ATOM 945 N N . ALA A 1 116 ? 15.458 -9.484 -14.719 1.00 59.00 116 ALA A N 1
ATOM 946 C CA . ALA A 1 116 ? 14.794 -10.672 -15.244 1.00 59.00 116 ALA A CA 1
ATOM 947 C C . ALA A 1 116 ? 13.321 -10.426 -15.627 1.00 59.00 116 ALA A C 1
ATOM 949 O O . ALA A 1 116 ? 12.606 -11.389 -15.906 1.00 59.00 116 ALA A O 1
ATOM 950 N N . GLY A 1 117 ? 12.860 -9.168 -15.622 1.00 57.88 117 GLY A N 1
ATOM 951 C CA . GLY A 1 117 ? 11.513 -8.799 -16.064 1.00 57.88 117 GLY A CA 1
ATOM 952 C C . GLY A 1 117 ? 10.410 -8.925 -15.013 1.00 57.88 117 GLY A C 1
ATOM 953 O O . GLY A 1 117 ? 9.249 -8.746 -15.356 1.00 57.88 117 GLY A O 1
ATOM 954 N N . GLN A 1 118 ? 10.722 -9.271 -13.760 1.00 60.56 118 GLN A N 1
ATOM 955 C CA . GLN A 1 118 ? 9.708 -9.565 -12.741 1.00 60.56 118 GLN A CA 1
ATOM 956 C C . GLN A 1 118 ? 9.294 -8.313 -11.9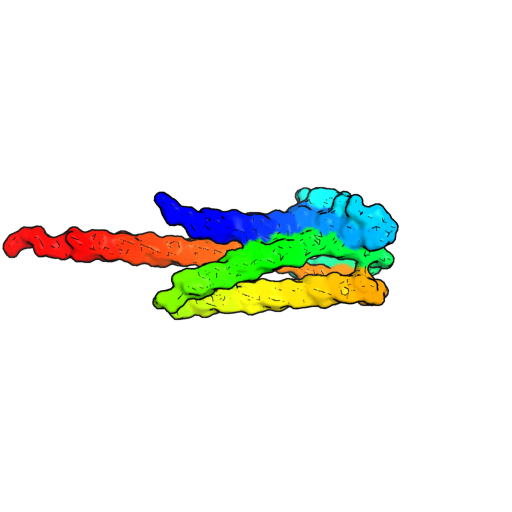59 1.00 60.56 118 GLN A C 1
ATOM 958 O O . GLN A 1 118 ? 10.039 -7.850 -11.098 1.00 60.56 118 GLN A O 1
ATOM 963 N N . HIS A 1 119 ? 8.090 -7.790 -12.208 1.00 66.75 119 HIS A N 1
ATOM 964 C CA . HIS A 1 119 ? 7.466 -6.769 -11.355 1.00 66.75 119 HIS A CA 1
ATOM 965 C C . HIS A 1 119 ? 6.330 -7.379 -10.535 1.00 66.75 119 HIS A C 1
ATOM 967 O O . HIS A 1 119 ? 5.468 -8.092 -11.061 1.00 66.75 119 HIS A O 1
ATOM 973 N N . LEU A 1 120 ? 6.283 -7.054 -9.242 1.00 68.06 120 LEU A N 1
ATOM 974 C CA . LEU A 1 120 ? 5.206 -7.482 -8.357 1.00 68.06 120 LEU A CA 1
ATOM 975 C C . LEU A 1 120 ? 4.099 -6.423 -8.372 1.00 68.06 120 LEU A C 1
ATOM 977 O O . LEU A 1 120 ? 4.219 -5.367 -7.753 1.00 68.06 120 LEU A O 1
ATOM 981 N N . ARG A 1 121 ? 2.979 -6.702 -9.044 1.00 72.88 121 ARG A N 1
ATOM 982 C CA . ARG A 1 121 ? 1.851 -5.762 -9.183 1.00 72.88 121 ARG A CA 1
ATOM 983 C C . ARG A 1 121 ? 0.868 -5.864 -8.016 1.00 72.88 121 ARG A C 1
ATOM 985 O O . ARG A 1 121 ? -0.317 -6.146 -8.174 1.00 72.88 121 ARG A O 1
ATOM 992 N N . MET A 1 122 ? 1.363 -5.607 -6.810 1.00 82.19 122 MET A N 1
ATOM 993 C CA . MET A 1 122 ? 0.569 -5.684 -5.577 1.00 82.19 122 MET A CA 1
ATOM 994 C C . MET A 1 122 ? -0.225 -4.409 -5.266 1.00 82.19 122 MET A C 1
ATOM 996 O O . MET A 1 122 ? -1.034 -4.414 -4.339 1.00 82.19 122 MET A O 1
ATOM 1000 N N . GLY A 1 123 ? -0.058 -3.335 -6.043 1.00 83.00 123 GLY A N 1
ATOM 1001 C CA . GLY A 1 123 ? -0.761 -2.057 -5.869 1.00 83.00 123 GLY A CA 1
ATOM 1002 C C . GLY A 1 123 ? -2.284 -2.175 -5.693 1.00 83.00 123 GLY A C 1
ATOM 1003 O O . GLY A 1 123 ? -2.805 -1.734 -4.662 1.00 83.00 123 GLY A O 1
ATOM 1004 N N . PRO A 1 124 ? -3.018 -2.825 -6.619 1.00 85.31 124 PRO A N 1
ATOM 1005 C CA . PRO A 1 124 ? -4.470 -2.977 -6.504 1.00 85.31 124 PRO A CA 1
ATOM 1006 C C . PRO A 1 124 ? -4.885 -3.836 -5.303 1.00 85.31 124 PRO A C 1
ATOM 1008 O O . PRO A 1 124 ? -5.868 -3.533 -4.625 1.00 85.31 124 PRO A O 1
ATOM 1011 N N . VAL A 1 125 ? -4.115 -4.884 -4.996 1.00 87.56 125 VAL A N 1
ATOM 1012 C CA . VAL A 1 125 ? -4.370 -5.779 -3.855 1.00 87.56 125 VAL A CA 1
ATOM 1013 C C . VAL A 1 125 ? -4.195 -5.034 -2.534 1.00 87.56 125 VAL A C 1
ATOM 1015 O O . VAL A 1 125 ? -5.064 -5.106 -1.663 1.00 87.56 125 VAL A O 1
ATOM 1018 N N . LEU A 1 126 ? -3.110 -4.267 -2.394 1.00 89.62 126 LEU A N 1
ATOM 1019 C CA . LEU A 1 126 ? -2.857 -3.420 -1.230 1.00 89.62 126 LEU A CA 1
ATOM 1020 C C . LEU A 1 126 ? -3.938 -2.348 -1.076 1.00 89.62 126 LEU A C 1
ATOM 1022 O O . LEU A 1 126 ? -4.414 -2.119 0.036 1.00 89.62 126 LEU A O 1
ATOM 1026 N N . PHE A 1 127 ? -4.395 -1.746 -2.175 1.00 90.81 127 PHE A N 1
ATOM 1027 C CA . PHE A 1 127 ? -5.509 -0.805 -2.134 1.00 90.81 127 PHE A CA 1
ATOM 1028 C C . PHE A 1 127 ? -6.790 -1.451 -1.598 1.00 90.81 127 PHE A C 1
ATOM 1030 O O . PHE A 1 127 ? -7.396 -0.919 -0.667 1.00 90.81 127 PHE A O 1
ATOM 1037 N N . LEU A 1 128 ? -7.190 -2.608 -2.137 1.00 90.62 128 LEU A N 1
ATOM 1038 C CA . LEU A 1 128 ? -8.400 -3.312 -1.705 1.00 90.62 128 LEU A CA 1
ATOM 1039 C C . LEU A 1 128 ? -8.312 -3.749 -0.239 1.00 90.62 128 LEU A C 1
ATOM 1041 O O . LEU A 1 128 ? -9.254 -3.525 0.524 1.00 90.62 128 LEU A O 1
ATOM 1045 N N . LEU A 1 129 ? -7.173 -4.306 0.185 1.00 91.69 129 LEU A N 1
ATOM 1046 C CA . LEU A 1 129 ? -6.932 -4.655 1.586 1.00 91.69 129 LEU A CA 1
ATOM 1047 C C . LEU A 1 129 ? -7.031 -3.419 2.489 1.00 91.69 129 LEU A C 1
ATOM 1049 O O . LEU A 1 129 ? -7.767 -3.434 3.477 1.00 91.69 129 LEU A O 1
ATOM 1053 N N . GLY A 1 130 ? -6.352 -2.329 2.127 1.00 89.25 130 GLY A N 1
ATOM 1054 C CA . GLY A 1 130 ? -6.399 -1.065 2.859 1.00 89.25 130 GLY A CA 1
ATOM 1055 C C . GLY A 1 130 ? -7.815 -0.488 2.946 1.00 89.25 130 GLY A C 1
ATOM 1056 O O . GLY A 1 130 ? -8.231 -0.028 4.011 1.00 89.25 130 GLY A O 1
ATOM 1057 N N . LEU A 1 131 ? -8.592 -0.575 1.864 1.00 91.31 131 LEU A N 1
ATOM 1058 C CA . LEU A 1 131 ? -9.976 -0.109 1.804 1.00 91.31 131 LEU A CA 1
ATOM 1059 C C . LEU A 1 131 ? -10.899 -0.936 2.711 1.00 91.31 131 LEU A C 1
ATOM 1061 O O . LEU A 1 131 ? -11.686 -0.368 3.472 1.00 91.31 131 LEU A O 1
ATOM 1065 N N . VAL A 1 132 ? -10.778 -2.267 2.694 1.00 90.94 132 VAL A N 1
ATOM 1066 C CA . VAL A 1 132 ? -11.543 -3.160 3.582 1.00 90.94 132 VAL A CA 1
ATOM 1067 C C . VAL A 1 132 ? -11.233 -2.855 5.049 1.00 90.94 132 VAL A C 1
ATOM 1069 O O . VAL A 1 132 ? -12.149 -2.731 5.872 1.00 90.94 132 VAL A O 1
ATOM 1072 N N . LEU A 1 133 ? -9.953 -2.674 5.388 1.00 89.38 133 LEU A N 1
ATOM 1073 C CA . LEU A 1 133 ? -9.537 -2.304 6.740 1.00 89.38 133 LEU A CA 1
ATOM 1074 C C . LEU A 1 133 ? -10.058 -0.923 7.140 1.00 89.38 133 LEU A C 1
ATOM 1076 O O . LEU A 1 133 ? -10.548 -0.765 8.262 1.00 89.38 133 LEU A O 1
ATOM 1080 N N . TYR A 1 134 ? -10.023 0.054 6.235 1.00 87.00 134 TYR A N 1
ATOM 1081 C CA . TYR A 1 134 ? -10.575 1.390 6.447 1.00 87.00 134 TYR A CA 1
ATOM 1082 C C . TYR A 1 134 ? -12.082 1.348 6.751 1.00 87.00 134 TYR A C 1
ATOM 1084 O O . TYR A 1 134 ? -12.522 1.896 7.765 1.00 87.00 134 TYR A O 1
ATOM 1092 N N . ILE A 1 135 ? -12.875 0.632 5.945 1.00 86.44 135 ILE A N 1
ATOM 1093 C CA . ILE A 1 135 ? -14.330 0.505 6.139 1.00 86.44 135 ILE A CA 1
ATOM 1094 C C . ILE A 1 135 ? -14.645 -0.156 7.485 1.00 86.44 135 ILE A C 1
ATOM 1096 O O . ILE A 1 135 ? -15.484 0.338 8.248 1.00 86.44 135 ILE A O 1
ATOM 1100 N N . ARG A 1 136 ? -13.953 -1.255 7.813 1.00 82.88 136 ARG A N 1
ATOM 1101 C CA . ARG A 1 136 ? -14.141 -1.970 9.085 1.00 82.88 136 ARG A CA 1
ATOM 1102 C C . ARG A 1 136 ? -13.801 -1.082 10.281 1.00 82.88 136 ARG A C 1
ATOM 1104 O O . ARG A 1 136 ? -14.524 -1.071 11.277 1.00 82.88 136 ARG A O 1
ATOM 1111 N N . SER A 1 137 ? -12.732 -0.305 10.153 1.00 78.12 137 SER A N 1
ATOM 1112 C CA . SER A 1 137 ? -12.285 0.652 11.160 1.00 78.12 137 S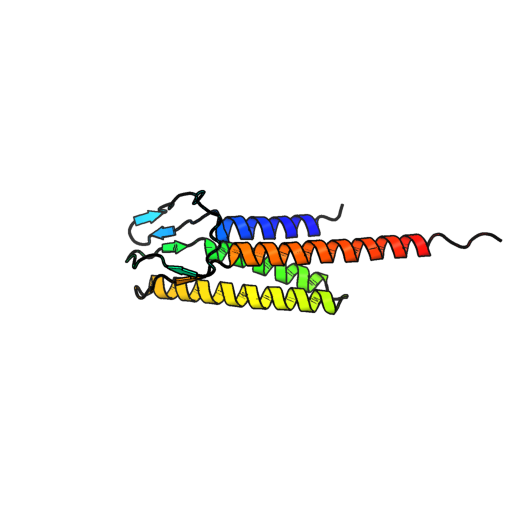ER A CA 1
ATOM 1113 C C . SER A 1 137 ? -13.307 1.766 11.399 1.00 78.12 137 SER A C 1
ATOM 1115 O O . SER A 1 137 ? -13.588 2.112 12.547 1.00 78.12 137 SER A O 1
ATOM 1117 N N . TYR A 1 138 ? -13.901 2.290 10.326 1.00 75.81 138 TYR A N 1
ATOM 1118 C CA . TYR A 1 138 ? -14.915 3.340 10.395 1.00 75.81 138 TYR A CA 1
ATOM 1119 C C . TYR A 1 138 ? -16.225 2.845 11.029 1.00 75.81 138 TYR A C 1
ATOM 1121 O O . TYR A 1 138 ? -16.786 3.521 11.895 1.00 75.81 138 TYR A O 1
ATOM 1129 N N . ARG A 1 139 ? -16.686 1.633 10.675 1.00 74.31 139 ARG A N 1
ATOM 1130 C CA . ARG A 1 139 ? -17.864 1.009 11.312 1.00 74.31 139 ARG A CA 1
ATOM 1131 C C . ARG A 1 139 ? -17.662 0.807 12.816 1.00 74.31 139 ARG A C 1
ATOM 1133 O O . ARG A 1 139 ? -18.544 1.154 13.594 1.00 74.31 139 ARG A O 1
ATOM 1140 N N . ALA A 1 140 ? -16.493 0.319 13.237 1.00 69.38 140 ALA A N 1
ATOM 1141 C CA . ALA A 1 140 ? -16.196 0.111 14.656 1.00 69.38 140 ALA A CA 1
ATOM 1142 C C . ALA A 1 140 ? -16.229 1.420 15.474 1.00 69.38 140 ALA A C 1
ATOM 1144 O O . ALA A 1 140 ? -16.687 1.430 16.616 1.00 69.38 140 ALA A O 1
ATOM 1145 N N . GLN A 1 141 ? -15.782 2.539 14.891 1.00 68.25 141 GLN A N 1
ATOM 1146 C CA . GLN A 1 141 ? -15.827 3.852 15.546 1.00 68.25 141 GLN A CA 1
ATOM 1147 C C . GLN A 1 141 ? -17.252 4.420 15.649 1.00 68.25 141 GLN A C 1
ATOM 1149 O O . GLN A 1 141 ? -17.595 4.999 16.680 1.00 68.25 141 GLN A O 1
ATOM 1154 N N . ARG A 1 142 ? -18.093 4.229 14.620 1.00 67.06 142 ARG A N 1
ATOM 1155 C CA . ARG A 1 142 ? -19.516 4.627 14.623 1.00 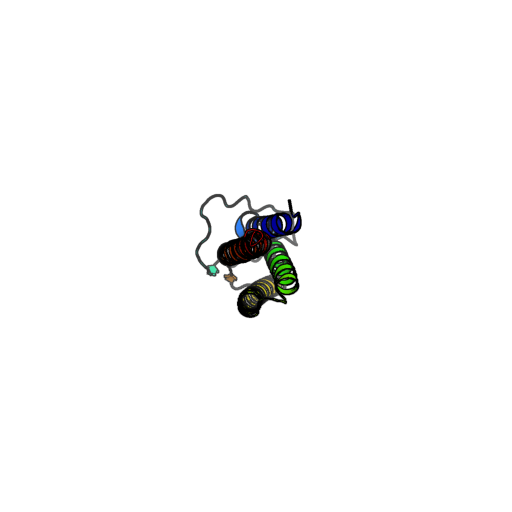67.06 142 ARG A CA 1
ATOM 1156 C C . ARG A 1 142 ? -20.305 3.928 15.731 1.00 67.06 142 ARG A C 1
ATOM 1158 O O . ARG A 1 142 ? -20.923 4.608 16.544 1.00 67.06 142 ARG A O 1
ATOM 1165 N N . VAL A 1 143 ? -20.194 2.599 15.820 1.00 61.47 143 VAL A N 1
ATOM 1166 C CA . VAL A 1 143 ? -20.908 1.789 16.828 1.00 61.47 143 VAL A CA 1
ATOM 1167 C C . VAL A 1 143 ? -20.541 2.218 18.250 1.00 61.47 143 VAL A C 1
ATOM 1169 O O . VAL A 1 143 ? -21.411 2.318 19.114 1.00 61.47 143 VAL A O 1
ATOM 1172 N N . LYS A 1 144 ? -19.263 2.538 18.497 1.00 59.69 144 LYS A N 1
ATOM 1173 C CA . LYS A 1 144 ? -18.816 3.033 19.804 1.00 59.69 144 LYS A CA 1
ATOM 1174 C C . LYS A 1 144 ? -19.390 4.417 20.130 1.00 59.69 144 LYS A C 1
ATOM 1176 O O . LYS A 1 144 ? -19.753 4.670 21.274 1.00 59.69 144 LYS A O 1
ATOM 1181 N N . HIS A 1 145 ? -19.492 5.310 19.147 1.00 59.94 145 HIS A N 1
ATOM 1182 C CA . HIS A 1 145 ? -20.092 6.633 19.342 1.00 59.94 145 HIS A CA 1
ATOM 1183 C C . HIS A 1 145 ? -21.598 6.565 19.632 1.00 59.94 145 HIS A C 1
ATOM 1185 O O . HIS A 1 145 ? -22.076 7.321 20.476 1.00 59.94 145 HIS A O 1
ATOM 1191 N N . GLU A 1 146 ? -22.329 5.662 18.976 1.00 60.66 146 GLU A N 1
ATOM 1192 C CA . GLU A 1 146 ? -23.767 5.459 19.205 1.00 60.66 146 GLU A CA 1
ATOM 1193 C C . GLU A 1 146 ? -24.045 4.836 20.577 1.00 60.66 146 GLU A C 1
ATOM 1195 O O . GLU A 1 146 ? -24.839 5.381 21.336 1.00 60.66 146 GLU A O 1
ATOM 1200 N N . THR A 1 147 ? -23.319 3.784 20.966 1.00 61.19 147 THR A N 1
ATOM 1201 C CA . THR A 1 147 ? -23.464 3.178 22.308 1.00 61.19 147 THR A CA 1
ATOM 1202 C C . THR A 1 147 ? -23.072 4.133 23.434 1.00 61.19 147 THR A C 1
ATOM 1204 O O . THR A 1 147 ? -23.734 4.160 24.467 1.00 61.19 147 THR A O 1
ATOM 1207 N N . THR A 1 148 ? -22.055 4.980 23.230 1.00 59.50 148 THR A N 1
ATOM 1208 C CA . THR A 1 148 ? -21.705 6.011 24.221 1.00 59.50 148 THR A CA 1
ATOM 1209 C C . THR A 1 148 ? -22.809 7.065 24.329 1.00 59.50 148 THR A C 1
ATOM 1211 O O . THR A 1 148 ? -23.161 7.440 25.437 1.00 59.50 148 THR A O 1
ATOM 1214 N N . LYS A 1 149 ? -23.402 7.521 23.213 1.00 57.41 149 LYS A N 1
ATOM 1215 C CA . LYS A 1 149 ? -24.534 8.465 23.249 1.00 57.41 149 LYS A CA 1
ATOM 1216 C C . LYS A 1 149 ? -25.760 7.889 23.960 1.00 57.41 149 LYS A C 1
ATOM 1218 O O . LYS A 1 149 ? -26.378 8.615 24.724 1.00 57.41 149 LYS A O 1
ATOM 1223 N N . ILE A 1 150 ? -26.089 6.618 23.728 1.00 58.00 150 ILE A N 1
ATOM 1224 C CA . ILE A 1 150 ? -27.252 5.962 24.349 1.00 58.00 150 ILE A CA 1
ATOM 1225 C C . ILE A 1 150 ? -27.057 5.827 25.867 1.00 58.00 150 ILE A C 1
ATOM 1227 O O . ILE A 1 150 ? -27.991 6.075 26.617 1.00 58.00 150 ILE A O 1
ATOM 1231 N N . HIS A 1 151 ? -25.840 5.538 26.340 1.00 49.59 151 HIS A N 1
ATOM 1232 C CA . HIS A 1 151 ? -25.567 5.422 27.779 1.00 49.59 151 HIS A CA 1
ATOM 1233 C C . HIS A 1 151 ? -25.708 6.760 28.541 1.00 49.59 151 HIS A C 1
ATOM 1235 O O . HIS A 1 151 ? -25.978 6.757 29.738 1.00 49.59 151 HIS A O 1
ATOM 1241 N N . TRP A 1 152 ? -25.564 7.909 27.872 1.00 53.41 152 TRP A N 1
ATOM 1242 C CA . TRP A 1 152 ? -25.818 9.221 28.490 1.00 53.41 152 TRP A CA 1
ATOM 1243 C C . TRP A 1 152 ? -27.301 9.628 28.475 1.00 53.41 152 TRP A C 1
ATOM 1245 O O . TRP A 1 152 ? -27.660 10.611 29.116 1.00 53.41 152 TRP A O 1
ATOM 1255 N N . VAL A 1 153 ? -28.163 8.888 27.767 1.00 58.12 153 VAL A N 1
ATOM 1256 C CA . VAL A 1 153 ? -29.599 9.172 27.623 1.00 58.12 153 VAL A CA 1
ATOM 1257 C C . VAL A 1 153 ? -30.408 8.014 28.230 1.00 58.12 153 VAL A C 1
ATOM 1259 O O . VAL A 1 153 ? -30.986 7.208 27.508 1.00 58.12 153 VAL A O 1
ATOM 1262 N N . SER A 1 154 ? -30.376 7.904 29.565 1.00 54.22 154 SER A N 1
ATOM 1263 C CA . SER A 1 154 ? -31.375 7.320 30.504 1.00 54.22 154 SER A CA 1
ATOM 1264 C C . SER A 1 154 ? -30.717 6.535 31.660 1.00 54.22 154 SER A C 1
ATOM 1266 O O . SER A 1 154 ? -29.718 5.852 31.421 1.00 54.22 154 SER A O 1
ATOM 1268 N N . PRO A 1 155 ? -31.243 6.614 32.909 1.00 50.69 155 PRO A N 1
ATOM 1269 C CA . PRO A 1 155 ? -32.565 7.120 33.294 1.00 50.69 155 PRO A CA 1
ATOM 1270 C C . PRO A 1 155 ? -32.527 8.363 34.207 1.00 50.69 155 PRO A C 1
ATOM 1272 O O . PRO A 1 155 ? -31.999 8.342 35.316 1.00 50.69 155 PRO A O 1
ATOM 1275 N N . THR A 1 156 ? -33.172 9.433 33.753 1.00 66.38 156 THR A N 1
ATOM 1276 C CA . THR A 1 156 ? -34.062 10.223 34.613 1.00 66.38 156 THR A CA 1
ATOM 1277 C C . THR A 1 156 ? -35.482 9.763 34.302 1.00 66.38 156 THR A C 1
ATOM 1279 O O . THR A 1 156 ? -35.758 9.496 33.134 1.00 66.38 156 THR A O 1
ATOM 1282 N N . GLU A 1 157 ? -36.334 9.729 35.330 1.00 52.09 157 GLU A N 1
ATOM 1283 C CA . GLU A 1 157 ? -37.727 9.234 35.375 1.00 52.09 157 GLU A CA 1
ATOM 1284 C C . GLU A 1 157 ? -37.802 7.729 35.702 1.00 52.09 157 GLU A C 1
ATOM 1286 O O . GLU A 1 157 ? -37.316 6.901 34.937 1.00 52.09 157 GLU A O 1
ATOM 1291 N N . SER A 1 158 ? -38.327 7.283 36.848 1.00 46.41 158 SER A N 1
ATOM 1292 C CA . SER A 1 158 ? -39.197 7.890 37.877 1.00 46.41 158 SER A CA 1
ATOM 1293 C C . SER A 1 158 ? -38.888 7.327 39.263 1.00 46.41 158 SER A C 1
ATOM 1295 O O . SER A 1 158 ? -38.737 6.084 39.332 1.00 46.41 158 SER A O 1
#

Sequence (158 aa):
MNTKPKILL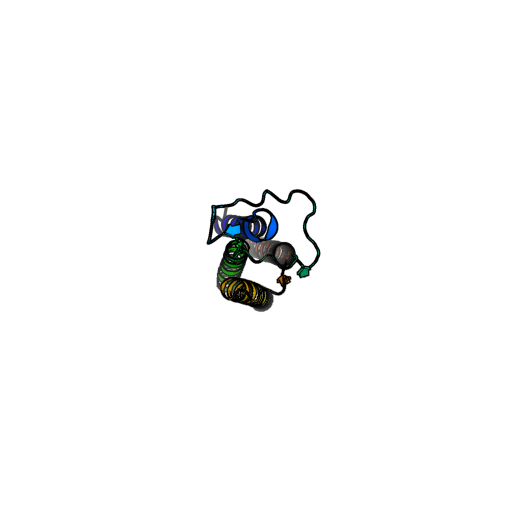ALLILGLVFSSLVRLQFNLSDGFVSHGVMTKFIPLPLFDYEGQSGDLSLTSTIIGYLFFLLSGVLWFLETRKNKLQRRLWLGFLFITLYATYFEWTSLMQDINLTYAGQHLRMGPVLFLLGLVLYIRSYRAQRVKHETTKIHWVSPTES

Secondary structure (DSSP, 8-state):
--SHHHHHHHHHHHHHIIIII---EEETTTEEE------S-----SEEE-----S-EEETHHHHHHHHHHHHHHHHHHTTT-HHHHHHHHHHHHHHHHHHHHHHHHHHHHHTT---SEEE--HHHHHHHHHHHHHHHHHHHHHHHHHHHHHTS-----

Organism: NCBI:txid1541063

Foldseek 3Di:
DDCVLVVLLVLLVQLLCQQFQFWFWAFPVPGTDGPDGCPPDRPPPQKFFDDLDLTLTDTSNLVSLVSLLVSLVVQLVVCPPPPVLNVLSVVLNVVSVVLSVVVVVQNVCSVVSNHRRIHRSCSVVSSVSSVVSSVVVVVVVVVVVVVVVVVVPDDDDD